Protein AF-A0A2P4Q8I5-F1 (afdb_monomer_lite)

Organism: Rhizophagus irregularis (strain DAOM 181602 / DAOM 197198 / MUCL 43194) (NCBI:txid747089)

Sequence (101 aa):
MITDFGLSVEATSLVSENIENIVYVEPRHLHDSSYKLDMRSDVYSLGVLLWELSSGRPPFLNYGQGEFSLTRTLIINGKREDPIESTPLEYQKLYQQCWHN

Structure (mmCIF, N/CA/C/O backbone):
data_AF-A0A2P4Q8I5-F1
#
_entry.id   AF-A0A2P4Q8I5-F1
#
loop_
_atom_site.group_PDB
_atom_site.id
_atom_site.type_symbol
_atom_site.label_atom_id
_atom_site.label_alt_id
_atom_site.label_comp_id
_atom_site.label_asym_id
_atom_site.label_entity_id
_atom_site.label_seq_id
_atom_site.pdbx_PDB_ins_code
_atom_site.Cartn_x
_atom_site.Cartn_y
_atom_site.Cartn_z
_atom_site.occupancy
_atom_site.B_iso_or_equiv
_atom_site.auth_seq_id
_atom_site.auth_comp_id
_atom_site.auth_asym_id
_atom_site.auth_atom_id
_atom_site.pdbx_PDB_model_num
ATOM 1 N N . MET A 1 1 ? -11.530 14.847 -4.326 1.00 55.31 1 MET A N 1
ATOM 2 C CA . MET A 1 1 ? -11.142 15.239 -5.697 1.00 55.31 1 MET A CA 1
ATOM 3 C C . MET A 1 1 ? -9.757 14.664 -5.910 1.00 55.31 1 MET A C 1
ATOM 5 O O . MET A 1 1 ? -8.916 14.924 -5.064 1.00 55.31 1 MET A O 1
ATOM 9 N N . ILE A 1 2 ? -9.548 13.819 -6.921 1.00 64.25 2 ILE A N 1
ATOM 10 C CA . ILE A 1 2 ? -8.193 13.381 -7.288 1.00 64.25 2 ILE A CA 1
ATOM 11 C C . ILE A 1 2 ? -7.559 14.572 -8.003 1.00 64.25 2 ILE A C 1
ATOM 13 O O . ILE A 1 2 ? -8.120 15.068 -8.980 1.00 64.25 2 ILE A O 1
ATOM 17 N N . THR A 1 3 ? -6.467 15.088 -7.458 1.00 66.62 3 THR A N 1
ATOM 18 C CA . THR A 1 3 ? -5.770 16.269 -7.969 1.00 66.62 3 THR A CA 1
ATOM 19 C C . THR A 1 3 ? -4.282 15.983 -7.970 1.00 66.62 3 THR A C 1
ATOM 21 O O . THR A 1 3 ? -3.826 15.289 -7.071 1.00 66.62 3 THR A O 1
ATOM 24 N N . ASP A 1 4 ? -3.563 16.574 -8.921 1.00 65.81 4 ASP A N 1
ATOM 25 C CA . ASP A 1 4 ? -2.130 16.382 -9.179 1.00 65.81 4 ASP A CA 1
ATOM 26 C C . ASP A 1 4 ? -1.777 15.163 -10.053 1.00 65.81 4 ASP A C 1
ATOM 28 O O . ASP A 1 4 ? -1.372 14.102 -9.591 1.00 65.81 4 ASP A O 1
ATOM 32 N N . PHE A 1 5 ? -1.912 15.353 -11.370 1.00 69.88 5 PHE A N 1
ATOM 33 C CA . PHE A 1 5 ? -1.335 14.474 -12.393 1.00 69.88 5 PHE A CA 1
ATOM 34 C C . PHE A 1 5 ? 0.060 14.961 -12.834 1.00 69.88 5 PHE A C 1
ATOM 36 O O . PHE A 1 5 ? 0.575 14.508 -13.850 1.00 69.88 5 PHE A O 1
ATOM 43 N N . GLY A 1 6 ? 0.700 15.893 -12.111 1.00 61.00 6 GLY A N 1
ATOM 44 C CA . GLY A 1 6 ? 2.029 16.408 -12.468 1.00 61.00 6 GLY A CA 1
ATOM 45 C C . GLY A 1 6 ? 3.121 15.332 -12.454 1.00 61.00 6 GLY A C 1
ATOM 46 O O . GLY A 1 6 ? 4.141 15.478 -13.124 1.00 61.00 6 GLY A O 1
ATOM 47 N N . LEU A 1 7 ? 2.867 14.229 -11.744 1.00 56.97 7 LEU A N 1
ATOM 48 C CA . LEU A 1 7 ? 3.710 13.034 -11.684 1.00 56.97 7 LEU A CA 1
ATOM 49 C C . LEU A 1 7 ? 3.205 11.887 -12.578 1.00 56.97 7 LEU A C 1
ATOM 51 O O . LEU A 1 7 ? 3.773 10.799 -12.525 1.00 56.97 7 LEU A O 1
ATOM 55 N N . SER A 1 8 ? 2.174 12.100 -13.414 1.00 59.97 8 SER A N 1
ATOM 56 C CA . SER A 1 8 ? 1.706 11.108 -14.397 1.00 59.97 8 SER A CA 1
ATOM 57 C C . SER A 1 8 ? 2.667 11.034 -15.590 1.00 59.97 8 SER A C 1
ATOM 59 O O . SER A 1 8 ? 2.348 11.394 -16.723 1.00 59.97 8 SER A O 1
ATOM 61 N N . VAL A 1 9 ? 3.893 10.623 -15.317 1.00 56.34 9 VAL A N 1
ATOM 62 C CA . VAL A 1 9 ? 4.887 10.249 -16.316 1.00 56.34 9 VAL A CA 1
ATOM 63 C C . VAL A 1 9 ? 4.921 8.722 -16.320 1.00 56.34 9 VAL A C 1
ATOM 65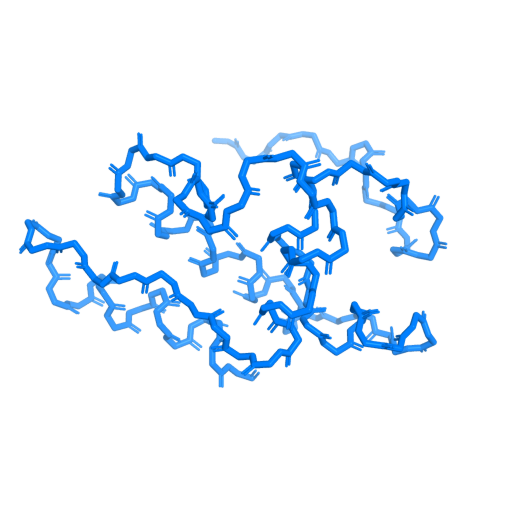 O O . VAL A 1 9 ? 4.654 8.107 -15.286 1.00 56.34 9 VAL A O 1
ATOM 68 N N . GLU A 1 10 ? 5.237 8.084 -17.453 1.00 54.53 10 GLU A N 1
ATOM 69 C CA . GLU A 1 10 ? 5.708 6.693 -17.399 1.00 54.53 10 GLU A CA 1
ATOM 70 C C . GLU A 1 10 ? 6.737 6.616 -16.262 1.00 54.53 10 GLU A C 1
ATOM 72 O O . GLU A 1 10 ? 7.682 7.403 -16.246 1.00 54.53 10 GLU A O 1
ATOM 77 N N . ALA A 1 11 ? 6.518 5.741 -15.275 1.00 49.69 11 ALA A N 1
ATOM 78 C CA . ALA A 1 11 ? 7.213 5.740 -13.979 1.00 49.69 11 ALA A CA 1
ATOM 79 C C . ALA A 1 11 ? 8.747 5.586 -14.034 1.00 49.69 11 ALA A C 1
ATOM 81 O O . ALA A 1 11 ? 9.427 5.545 -13.012 1.00 49.69 11 ALA A O 1
ATOM 82 N N . THR A 1 12 ? 9.301 5.538 -15.239 1.00 48.91 12 THR A N 1
ATOM 83 C CA . THR A 1 12 ? 10.703 5.367 -15.580 1.00 48.91 12 THR A CA 1
ATOM 84 C C . THR A 1 12 ? 11.603 6.529 -15.150 1.00 48.91 12 THR A C 1
ATOM 86 O O . THR A 1 12 ? 12.811 6.325 -15.081 1.00 48.91 12 THR A O 1
ATOM 89 N N . SER A 1 13 ? 11.078 7.722 -14.833 1.00 49.53 13 SER A N 1
ATOM 90 C CA . SER A 1 13 ? 11.915 8.908 -14.555 1.00 49.53 13 SER A CA 1
ATOM 91 C C . SER A 1 13 ? 11.891 9.448 -13.119 1.00 49.53 13 SER A C 1
ATOM 93 O O . SER A 1 13 ? 12.617 10.401 -12.836 1.00 49.53 13 SER A O 1
ATOM 95 N N . LEU A 1 14 ? 11.104 8.870 -12.200 1.00 50.50 14 LEU A N 1
ATOM 96 C CA . LEU A 1 14 ? 10.807 9.514 -10.906 1.00 50.50 14 LEU A CA 1
ATOM 97 C C . LEU A 1 14 ? 11.037 8.663 -9.653 1.00 50.50 14 LEU A C 1
ATOM 99 O O . LEU A 1 14 ? 10.686 9.111 -8.562 1.00 50.50 14 LEU A O 1
ATOM 103 N N . VAL A 1 15 ? 11.713 7.513 -9.743 1.00 54.91 15 VAL A N 1
ATOM 104 C CA . VAL A 1 15 ? 12.301 6.892 -8.540 1.00 54.91 15 VAL A CA 1
ATOM 105 C C . VAL A 1 15 ? 13.553 7.687 -8.140 1.00 54.91 15 VAL A C 1
ATOM 107 O O . VAL A 1 15 ? 14.671 7.182 -8.129 1.00 54.91 15 VAL A O 1
ATOM 110 N N . SER A 1 16 ? 13.375 8.980 -7.860 1.00 54.00 16 SER A N 1
ATOM 111 C CA . SER A 1 16 ? 14.272 9.687 -6.960 1.00 54.00 16 SER A CA 1
ATOM 112 C C . SER A 1 16 ? 14.196 8.978 -5.608 1.00 54.00 16 SER A C 1
ATOM 114 O O . SER A 1 16 ? 13.176 8.372 -5.273 1.00 54.00 16 SER A O 1
ATOM 116 N N . GLU A 1 17 ? 15.283 9.000 -4.845 1.00 60.19 17 GLU A N 1
ATOM 117 C CA . GLU A 1 17 ? 15.410 8.338 -3.542 1.00 60.19 17 GLU A CA 1
ATOM 118 C C . GLU A 1 17 ? 14.525 8.997 -2.457 1.00 60.19 17 GLU A C 1
ATOM 120 O O . GLU A 1 17 ? 14.979 9.293 -1.357 1.00 60.19 17 GLU A O 1
ATOM 125 N N . ASN A 1 18 ? 13.253 9.278 -2.754 1.00 66.56 18 ASN A N 1
ATOM 126 C CA . ASN A 1 18 ? 12.286 9.784 -1.800 1.00 66.56 18 ASN A CA 1
ATOM 127 C C . ASN A 1 18 ? 11.485 8.619 -1.207 1.00 66.56 18 ASN A C 1
ATOM 129 O O . ASN A 1 18 ? 10.663 7.986 -1.875 1.00 66.56 18 ASN A O 1
ATOM 133 N N . ILE A 1 19 ? 11.727 8.361 0.077 1.00 62.66 19 ILE A N 1
ATOM 134 C CA . ILE A 1 19 ? 11.054 7.326 0.871 1.00 62.66 19 ILE A CA 1
ATOM 135 C C . ILE A 1 19 ? 9.535 7.527 0.877 1.00 62.66 19 ILE A C 1
ATOM 137 O O . ILE A 1 19 ? 8.791 6.548 0.868 1.00 62.66 19 ILE A O 1
ATOM 141 N N . GLU A 1 20 ? 9.078 8.780 0.829 1.00 69.00 20 GLU A N 1
ATOM 142 C CA . GLU A 1 20 ? 7.653 9.125 0.819 1.00 69.00 20 GLU A CA 1
ATOM 143 C C . GLU A 1 20 ? 6.927 8.542 -0.400 1.00 69.00 20 GLU A C 1
ATOM 145 O O . GLU A 1 20 ? 5.746 8.222 -0.318 1.00 69.00 20 GLU A O 1
ATOM 150 N N . ASN A 1 21 ? 7.643 8.323 -1.508 1.00 77.50 21 ASN A N 1
ATOM 151 C CA . ASN A 1 21 ? 7.054 7.821 -2.743 1.00 77.50 21 ASN A CA 1
ATOM 152 C C . ASN A 1 21 ? 7.168 6.298 -2.875 1.00 77.50 21 ASN A C 1
ATOM 154 O O . ASN A 1 21 ? 6.254 5.672 -3.408 1.00 77.50 21 ASN A O 1
ATOM 158 N N . ILE A 1 22 ? 8.242 5.667 -2.376 1.00 87.19 22 ILE A N 1
ATOM 159 C CA . ILE A 1 22 ? 8.475 4.229 -2.627 1.00 87.19 22 ILE A CA 1
ATOM 160 C C . ILE A 1 22 ? 7.442 3.316 -1.977 1.00 87.19 22 ILE A C 1
ATOM 162 O O . ILE A 1 22 ? 7.200 2.229 -2.492 1.00 87.19 22 ILE A O 1
ATOM 166 N N . VAL A 1 23 ? 6.825 3.739 -0.870 1.00 91.00 23 VAL A N 1
ATOM 167 C CA . VAL A 1 23 ? 5.819 2.925 -0.170 1.00 91.00 23 VAL A CA 1
ATOM 168 C C . VAL A 1 23 ? 4.580 2.684 -1.035 1.00 91.00 23 VAL A C 1
ATOM 170 O O . VAL A 1 23 ? 3.927 1.654 -0.884 1.00 91.00 23 VAL A O 1
ATOM 173 N N . TYR A 1 24 ? 4.317 3.575 -1.995 1.00 92.12 24 TYR A N 1
ATOM 174 C CA . TYR A 1 24 ? 3.223 3.473 -2.959 1.00 92.12 24 TYR A CA 1
ATOM 175 C C . TYR A 1 24 ? 3.616 2.760 -4.259 1.00 92.12 24 TYR A C 1
ATOM 177 O O . TYR A 1 24 ? 2.733 2.422 -5.042 1.00 92.12 24 TYR A O 1
ATOM 185 N N . VAL A 1 25 ? 4.904 2.511 -4.511 1.00 90.88 25 VAL A N 1
ATOM 186 C CA . VAL A 1 25 ? 5.377 1.885 -5.758 1.00 90.88 25 VAL A CA 1
ATOM 187 C C . VAL A 1 25 ? 5.218 0.366 -5.697 1.00 90.88 25 VAL A C 1
ATOM 189 O O . VAL A 1 25 ? 5.554 -0.266 -4.694 1.00 90.88 25 VAL A O 1
ATOM 192 N N . GLU A 1 26 ? 4.747 -0.235 -6.796 1.00 91.56 26 GLU A N 1
ATOM 193 C CA . GLU A 1 26 ? 4.588 -1.688 -6.900 1.00 91.56 26 GLU A CA 1
ATOM 194 C C . GLU A 1 26 ? 5.914 -2.428 -6.598 1.00 91.56 26 GLU A C 1
ATOM 196 O O . GLU A 1 26 ? 6.947 -2.118 -7.205 1.00 91.56 26 GLU A O 1
ATOM 201 N N . PRO A 1 27 ? 5.908 -3.467 -5.735 1.00 93.31 27 PRO A N 1
ATOM 202 C CA . PRO A 1 27 ? 7.120 -4.176 -5.320 1.00 93.31 27 PRO A CA 1
ATOM 203 C C . PRO A 1 27 ? 7.931 -4.771 -6.474 1.00 93.31 27 PRO A C 1
ATOM 205 O O . PRO A 1 27 ? 9.152 -4.866 -6.379 1.00 93.31 27 PRO A O 1
ATOM 208 N N . ARG A 1 28 ? 7.277 -5.168 -7.574 1.00 92.88 28 ARG A N 1
ATOM 209 C CA . ARG A 1 28 ? 7.950 -5.727 -8.758 1.00 92.88 28 ARG A CA 1
ATOM 210 C C . ARG A 1 28 ? 8.783 -4.686 -9.488 1.00 92.88 28 ARG A C 1
ATOM 212 O O . ARG A 1 28 ? 9.909 -4.987 -9.863 1.00 92.88 28 ARG A O 1
ATOM 219 N N . HIS A 1 29 ? 8.264 -3.469 -9.611 1.00 90.75 29 HIS A N 1
ATOM 220 C CA . HIS A 1 29 ? 9.008 -2.346 -10.169 1.00 90.75 29 HIS A CA 1
ATOM 221 C C . HIS A 1 29 ? 10.117 -1.873 -9.231 1.00 90.75 29 HIS A C 1
ATOM 223 O O . HIS A 1 29 ? 11.212 -1.532 -9.673 1.00 90.75 29 HIS A O 1
ATOM 229 N N . LEU A 1 30 ? 9.872 -1.922 -7.915 1.00 89.75 30 LEU A N 1
ATOM 230 C CA . LEU A 1 30 ? 10.935 -1.707 -6.939 1.00 89.75 30 LEU A CA 1
ATOM 231 C C . LEU A 1 30 ? 12.021 -2.774 -7.046 1.00 89.75 30 LEU A C 1
ATOM 233 O O . LEU A 1 30 ? 13.174 -2.437 -6.852 1.00 89.75 30 LEU A O 1
ATOM 237 N N . HIS A 1 31 ? 11.707 -4.035 -7.336 1.00 91.06 31 HIS A N 1
ATOM 238 C CA . HIS A 1 31 ? 12.718 -5.078 -7.518 1.00 91.06 31 HIS A CA 1
ATOM 239 C C . HIS A 1 31 ? 13.480 -4.920 -8.843 1.00 91.06 31 HIS A C 1
ATOM 241 O O . HIS A 1 31 ? 14.708 -4.996 -8.860 1.00 91.06 31 HIS A O 1
ATOM 247 N N . ASP A 1 32 ? 12.756 -4.673 -9.932 1.00 89.69 32 ASP A N 1
ATOM 248 C CA . ASP A 1 32 ? 13.268 -4.553 -11.292 1.00 89.69 32 ASP A CA 1
ATOM 249 C C . ASP A 1 32 ? 12.655 -3.320 -11.969 1.00 89.69 32 ASP A C 1
ATOM 251 O O . ASP A 1 32 ? 11.485 -3.320 -12.346 1.00 89.69 32 ASP A O 1
ATOM 255 N N . SER A 1 33 ? 13.459 -2.274 -12.167 1.00 85.81 33 SER A N 1
ATOM 256 C CA . SER A 1 33 ? 13.006 -1.026 -12.791 1.00 85.81 33 SER A CA 1
ATOM 257 C C . SER A 1 33 ? 12.615 -1.180 -14.265 1.00 85.81 33 SER A C 1
ATOM 259 O O . SER A 1 33 ? 11.991 -0.280 -14.828 1.00 85.81 33 SER A O 1
ATOM 261 N N . SER A 1 34 ? 12.952 -2.308 -14.903 1.00 87.12 34 SER A N 1
ATOM 262 C CA . SER A 1 34 ? 12.493 -2.637 -16.256 1.00 87.12 34 SER A CA 1
ATOM 263 C C . SER A 1 34 ? 11.068 -3.203 -16.285 1.00 87.12 34 SER A C 1
ATOM 265 O O . SER A 1 34 ? 10.444 -3.238 -17.352 1.00 87.12 34 SER A O 1
ATOM 267 N N . TYR A 1 35 ? 10.524 -3.604 -15.128 1.00 88.56 35 TYR A N 1
ATOM 268 C CA . TYR A 1 35 ? 9.132 -4.018 -15.002 1.00 88.56 35 TYR A CA 1
ATOM 269 C C . TYR A 1 35 ? 8.213 -2.845 -15.347 1.00 88.56 35 TYR A C 1
ATOM 271 O O . TYR A 1 35 ? 8.288 -1.771 -14.746 1.00 88.56 35 TYR A O 1
ATOM 279 N N . LYS A 1 36 ? 7.329 -3.052 -16.322 1.00 88.19 36 LYS A N 1
ATOM 280 C CA . LYS A 1 36 ? 6.380 -2.027 -16.755 1.00 88.19 36 LYS A CA 1
ATOM 281 C C . LYS A 1 36 ? 5.237 -1.924 -15.757 1.00 88.19 36 LYS A C 1
ATOM 283 O O . LYS A 1 36 ? 4.584 -2.928 -15.488 1.00 88.19 36 LYS A O 1
ATOM 288 N N . LEU A 1 37 ? 4.984 -0.712 -15.272 1.00 88.50 37 L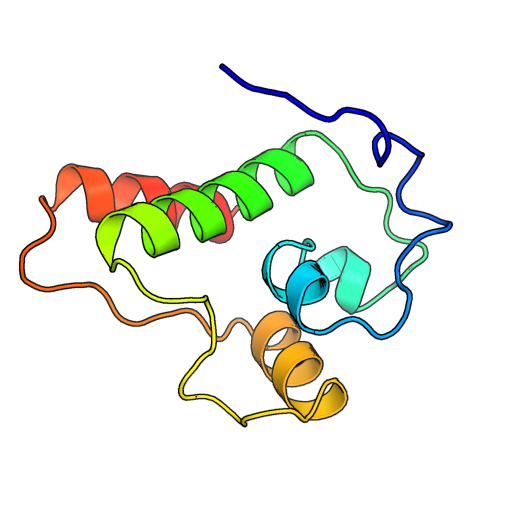EU A N 1
ATOM 289 C CA . LEU A 1 37 ? 3.783 -0.438 -14.495 1.00 88.50 37 LEU A CA 1
ATOM 290 C C . LEU A 1 37 ? 2.543 -0.515 -15.385 1.00 88.50 37 LEU A C 1
ATOM 292 O O . LEU A 1 37 ? 2.569 -0.116 -16.553 1.00 88.50 37 LEU A O 1
ATOM 296 N N . ASP A 1 38 ? 1.464 -1.019 -14.810 1.00 89.94 38 ASP A N 1
ATOM 297 C CA . ASP A 1 38 ? 0.152 -1.096 -15.430 1.00 89.94 38 ASP A CA 1
ATOM 298 C C . ASP A 1 38 ? -0.941 -0.756 -14.402 1.00 89.94 38 ASP A C 1
ATOM 300 O O . ASP A 1 38 ? -0.671 -0.304 -13.291 1.00 89.94 38 ASP A O 1
ATOM 304 N N . MET A 1 39 ? -2.205 -0.986 -14.757 1.00 92.38 39 MET A N 1
ATOM 305 C CA . MET A 1 39 ? -3.339 -0.719 -13.866 1.00 92.38 39 MET A CA 1
ATOM 306 C C . MET A 1 39 ? -3.247 -1.464 -12.517 1.00 92.38 39 MET A C 1
ATOM 308 O O . MET A 1 39 ? -3.832 -1.025 -11.529 1.00 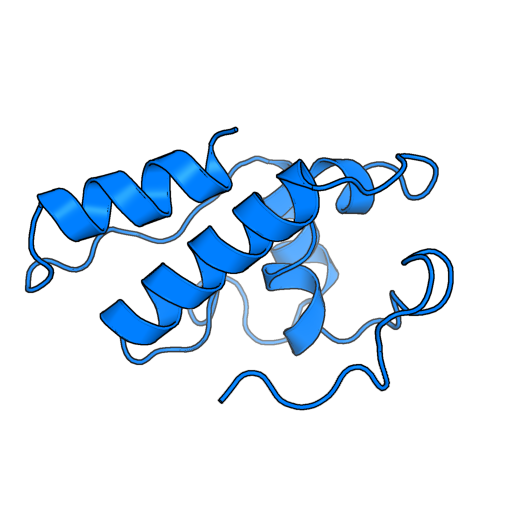92.38 39 MET A O 1
ATOM 312 N N . ARG A 1 40 ? -2.541 -2.598 -12.439 1.00 93.25 40 ARG A N 1
ATOM 313 C CA . ARG A 1 40 ? -2.358 -3.343 -11.183 1.00 93.25 40 ARG A CA 1
ATOM 314 C C . ARG A 1 40 ? -1.412 -2.608 -10.245 1.00 93.25 40 ARG A C 1
ATOM 316 O O . ARG A 1 40 ? -1.622 -2.659 -9.035 1.00 93.25 40 ARG A O 1
ATOM 323 N N . SER A 1 41 ? -0.439 -1.887 -10.794 1.00 92.31 41 SER A N 1
ATOM 324 C CA . SER A 1 41 ? 0.430 -0.990 -10.035 1.00 92.31 41 SER A CA 1
ATOM 325 C C . SER A 1 41 ? -0.387 0.096 -9.337 1.00 92.31 41 SER A C 1
ATOM 327 O O . SER A 1 41 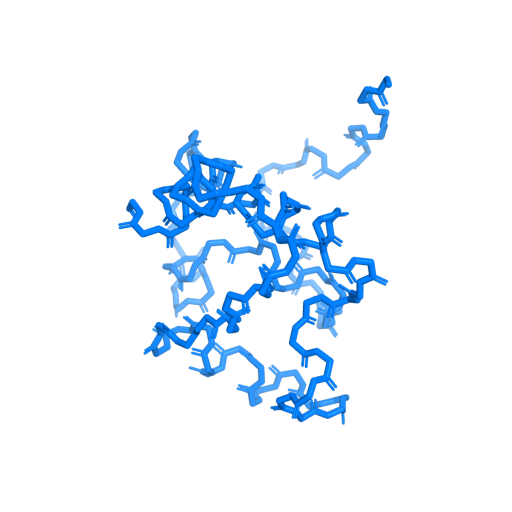? -0.217 0.313 -8.140 1.00 92.31 41 SER A O 1
ATOM 329 N N . ASP A 1 42 ? -1.352 0.695 -10.041 1.00 92.75 42 ASP A N 1
ATOM 330 C CA . ASP A 1 42 ? -2.254 1.698 -9.459 1.00 92.75 42 ASP A CA 1
ATOM 331 C C . ASP A 1 42 ? -3.149 1.095 -8.364 1.00 92.75 42 ASP A C 1
ATOM 333 O O . ASP A 1 42 ? -3.395 1.718 -7.329 1.00 92.75 42 ASP A O 1
ATOM 337 N N . VAL A 1 43 ? -3.624 -0.144 -8.559 1.00 96.06 43 VAL A N 1
ATOM 338 C CA . VAL A 1 43 ? -4.403 -0.877 -7.546 1.00 96.06 43 VAL A CA 1
ATOM 339 C C . VAL A 1 43 ? -3.558 -1.159 -6.302 1.00 96.06 43 VAL A C 1
ATOM 341 O O . VAL A 1 43 ? -4.065 -1.015 -5.189 1.00 96.06 43 VAL A O 1
ATOM 344 N N . TYR A 1 44 ? -2.275 -1.493 -6.459 1.00 95.69 44 TYR A N 1
ATOM 345 C CA . TYR A 1 44 ? -1.350 -1.626 -5.334 1.00 95.69 44 TYR A CA 1
ATOM 346 C C . TYR A 1 44 ? -1.234 -0.308 -4.556 1.00 95.69 44 TYR A C 1
ATOM 348 O O . TYR A 1 44 ? -1.457 -0.298 -3.341 1.00 95.69 44 TYR A O 1
ATOM 356 N N . SER A 1 45 ? -0.955 0.806 -5.247 1.00 94.75 45 SER A N 1
ATOM 357 C CA . SER A 1 45 ? -0.837 2.132 -4.625 1.00 94.75 45 SER A CA 1
ATOM 358 C C . SER A 1 45 ? -2.123 2.529 -3.897 1.00 94.75 45 SER A C 1
ATOM 360 O O . SER A 1 45 ? -2.072 3.051 -2.783 1.00 94.75 45 SER A O 1
ATOM 362 N N . LEU A 1 46 ? -3.286 2.214 -4.481 1.00 95.62 46 LEU A N 1
ATOM 363 C CA . LEU A 1 46 ? -4.587 2.423 -3.851 1.00 95.62 46 LEU A CA 1
ATOM 364 C C . LEU A 1 46 ? -4.731 1.616 -2.555 1.00 95.62 46 LEU A C 1
ATOM 366 O O . LEU A 1 46 ? -5.251 2.141 -1.578 1.00 95.62 46 LEU A O 1
ATOM 370 N N . GLY A 1 47 ? -4.255 0.370 -2.509 1.00 96.69 47 GLY A N 1
ATOM 371 C CA . GLY A 1 47 ? -4.254 -0.427 -1.279 1.00 96.69 47 GLY A CA 1
ATOM 372 C C . GLY A 1 47 ? -3.476 0.251 -0.153 1.00 96.69 47 GLY A C 1
ATOM 373 O O . GLY A 1 47 ? -3.976 0.373 0.964 1.00 96.69 47 GLY A O 1
ATOM 374 N N . VAL A 1 48 ? -2.277 0.753 -0.462 1.00 95.69 48 VAL A N 1
ATOM 375 C CA . VAL A 1 48 ? -1.427 1.464 0.506 1.00 95.69 48 VAL A CA 1
ATOM 376 C C . VAL A 1 48 ? -2.123 2.730 1.012 1.00 95.69 48 VAL A C 1
ATOM 378 O O . VAL A 1 48 ? -2.208 2.942 2.221 1.00 95.69 48 VAL A O 1
ATOM 381 N N . LEU A 1 49 ? -2.712 3.512 0.102 1.00 95.75 49 LEU A N 1
ATOM 382 C CA . LEU A 1 49 ? -3.479 4.714 0.435 1.00 95.75 49 LEU A CA 1
ATOM 383 C C . LEU A 1 49 ? -4.705 4.410 1.311 1.00 95.75 49 LEU A C 1
ATOM 385 O O . LEU A 1 49 ? -4.978 5.123 2.273 1.00 95.75 49 LEU A O 1
ATOM 389 N N . LEU A 1 50 ? -5.460 3.351 1.005 1.00 96.75 50 LEU A N 1
ATOM 390 C CA . LEU A 1 50 ? -6.626 2.960 1.803 1.00 96.75 50 LEU A CA 1
ATOM 391 C C . LEU A 1 50 ? -6.219 2.587 3.235 1.00 96.75 50 LEU A C 1
ATOM 393 O O . LEU A 1 50 ? -6.912 2.952 4.185 1.00 96.75 50 LEU A O 1
ATOM 397 N N . TRP A 1 51 ? -5.086 1.906 3.417 1.00 96.56 51 TRP A N 1
ATOM 398 C CA . TRP A 1 51 ? -4.571 1.649 4.760 1.00 96.56 51 TRP A CA 1
ATOM 399 C C . TRP A 1 51 ? -4.142 2.931 5.475 1.00 96.56 51 TRP A C 1
ATOM 401 O O . TRP A 1 51 ? -4.483 3.089 6.644 1.00 96.56 51 TRP A O 1
ATOM 411 N N . GLU A 1 52 ? -3.461 3.858 4.798 1.00 95.62 52 GLU A N 1
ATOM 412 C CA . GLU A 1 52 ? -3.069 5.150 5.383 1.00 95.62 52 GLU A CA 1
ATOM 413 C C . GLU A 1 52 ? -4.296 5.942 5.855 1.00 95.62 52 GLU A C 1
ATOM 415 O O . GLU A 1 52 ? -4.338 6.411 6.993 1.00 95.62 52 GLU A O 1
ATOM 420 N N . LEU A 1 53 ? -5.340 6.024 5.025 1.00 95.69 53 LEU A N 1
ATOM 421 C CA . LEU A 1 53 ? -6.607 6.668 5.386 1.00 95.69 53 LEU A CA 1
ATOM 422 C C . LEU A 1 53 ? -7.268 5.996 6.590 1.00 95.69 53 LEU A C 1
ATOM 424 O O . LEU A 1 53 ? -7.848 6.662 7.447 1.00 95.69 53 LEU A O 1
ATOM 428 N N . SER A 1 54 ? -7.183 4.671 6.653 1.00 96.00 54 SER A N 1
ATOM 429 C CA . SER A 1 54 ? -7.735 3.893 7.749 1.00 96.00 54 SER A CA 1
ATOM 430 C C . SER A 1 54 ? -6.945 4.035 9.050 1.00 96.00 54 SER A C 1
ATOM 432 O O . SER A 1 54 ? -7.543 3.940 10.121 1.00 96.00 54 SER A O 1
ATOM 434 N N . SER A 1 55 ? -5.621 4.157 8.981 1.00 94.62 55 SER A N 1
ATOM 435 C CA . SER A 1 55 ? -4.738 4.195 10.148 1.00 94.62 55 SER A CA 1
ATOM 436 C C . SER A 1 55 ? -4.513 5.619 10.658 1.00 94.62 55 SER A C 1
ATOM 438 O O . SER A 1 55 ? -4.209 5.807 11.839 1.00 94.62 55 SER A O 1
ATOM 440 N N . GLY A 1 56 ? -4.656 6.614 9.776 1.00 93.69 56 GLY A N 1
ATOM 441 C CA . GLY A 1 56 ? -4.269 8.001 10.014 1.00 93.69 56 GLY A CA 1
ATOM 442 C C . GLY A 1 56 ? -2.757 8.179 10.176 1.00 93.69 56 GLY A C 1
ATOM 443 O O . GLY A 1 56 ? -2.329 9.127 10.836 1.00 93.69 56 GLY A O 1
ATOM 444 N N . ARG A 1 57 ? -1.946 7.244 9.663 1.00 91.62 57 ARG A N 1
ATOM 445 C CA . ARG A 1 57 ? -0.487 7.203 9.846 1.00 91.62 57 ARG A CA 1
ATOM 446 C C . ARG A 1 57 ? 0.221 6.970 8.511 1.00 91.62 57 ARG A C 1
ATOM 448 O O . ARG A 1 57 ? -0.255 6.136 7.744 1.00 91.62 57 ARG A O 1
ATOM 455 N N . PRO A 1 58 ? 1.393 7.595 8.288 1.00 90.81 58 PRO A N 1
ATOM 456 C CA . PRO A 1 58 ? 2.221 7.295 7.127 1.00 90.81 58 PRO A CA 1
ATOM 457 C C . PRO A 1 58 ? 2.555 5.795 7.029 1.00 90.81 58 PRO A C 1
ATOM 459 O O . PRO A 1 58 ? 2.880 5.182 8.058 1.00 90.81 58 PRO A O 1
ATOM 462 N N . PRO A 1 59 ? 2.520 5.196 5.826 1.00 90.50 59 PRO A N 1
ATOM 463 C CA . PRO A 1 59 ? 2.975 3.827 5.617 1.00 90.50 59 PRO A CA 1
ATOM 464 C C . PRO A 1 59 ? 4.439 3.643 6.025 1.00 90.50 59 PRO A C 1
ATOM 466 O O . PRO A 1 59 ? 5.284 4.513 5.832 1.00 90.50 59 PRO A O 1
ATOM 469 N N . PHE A 1 60 ? 4.741 2.479 6.580 1.00 88.31 60 PHE A N 1
ATOM 470 C CA . PHE A 1 60 ? 6.050 2.018 7.033 1.00 88.31 60 PHE A CA 1
ATOM 471 C C . PHE A 1 60 ? 6.713 2.869 8.127 1.00 88.31 60 PHE A C 1
ATOM 473 O O . PHE A 1 60 ? 7.902 2.698 8.401 1.00 88.31 60 PHE A O 1
ATOM 480 N N . LEU A 1 61 ? 5.947 3.706 8.841 1.00 83.50 61 LEU A N 1
ATOM 481 C CA . LEU A 1 61 ? 6.454 4.597 9.899 1.00 83.50 61 LEU A CA 1
ATOM 482 C C . LEU A 1 61 ? 7.304 3.879 10.969 1.00 83.50 61 LEU A C 1
ATOM 484 O O . LEU A 1 61 ? 8.240 4.464 11.521 1.00 83.50 61 LEU A O 1
ATOM 488 N N . ASN A 1 62 ? 6.981 2.616 11.263 1.00 77.62 62 ASN A N 1
ATOM 489 C CA . ASN A 1 62 ? 7.613 1.823 12.321 1.00 77.62 62 ASN A CA 1
ATOM 490 C C . ASN A 1 62 ? 8.787 0.949 11.840 1.00 77.62 62 ASN A C 1
ATOM 492 O O . ASN A 1 62 ? 9.448 0.323 12.665 1.00 77.62 62 ASN A O 1
ATOM 496 N N . TYR A 1 63 ? 9.044 0.870 10.531 1.00 71.62 63 TYR A N 1
ATOM 497 C CA . TYR A 1 63 ? 9.884 -0.178 9.933 1.00 71.62 63 TYR A CA 1
ATOM 498 C C . TYR A 1 63 ? 11.299 0.273 9.527 1.00 71.62 63 TYR A C 1
ATOM 500 O O . TYR A 1 63 ? 11.982 -0.423 8.779 1.00 71.62 63 TYR A O 1
ATOM 508 N N . GLY A 1 64 ? 11.768 1.395 10.075 1.00 59.97 64 GLY A N 1
ATOM 509 C CA . GLY A 1 64 ? 13.096 1.948 9.796 1.00 59.97 64 GLY A CA 1
ATOM 510 C C . GLY A 1 64 ? 12.977 3.390 9.335 1.00 59.97 64 GLY A C 1
ATOM 511 O O . GLY A 1 64 ? 12.874 3.676 8.146 1.00 59.97 64 GLY A O 1
ATOM 512 N N . GLN A 1 65 ? 12.950 4.307 10.298 1.00 57.47 65 GLN A N 1
ATOM 513 C CA . GLN A 1 65 ? 12.866 5.741 10.035 1.00 57.47 65 GLN A CA 1
ATOM 514 C C . GLN A 1 65 ? 14.055 6.182 9.167 1.00 57.47 65 GLN A C 1
ATOM 516 O O . GLN A 1 65 ? 15.197 6.126 9.610 1.00 57.47 65 GLN A O 1
ATOM 521 N N . GLY A 1 66 ? 13.784 6.624 7.937 1.00 61.75 66 GLY A N 1
ATOM 522 C CA . GLY A 1 66 ? 14.767 7.304 7.087 1.00 61.75 66 GLY A CA 1
ATOM 523 C C . GLY A 1 66 ? 15.708 6.415 6.265 1.00 61.75 66 GLY A C 1
ATOM 524 O O . GLY A 1 66 ? 16.505 6.956 5.503 1.00 61.75 66 GLY A O 1
ATOM 525 N N . GLU A 1 67 ? 15.615 5.084 6.344 1.00 77.88 67 GLU A N 1
ATOM 526 C CA . GLU A 1 67 ? 16.472 4.192 5.549 1.00 77.88 67 GLU A CA 1
ATOM 527 C C . GLU A 1 67 ? 15.751 3.646 4.313 1.00 77.88 67 GLU A C 1
ATOM 529 O O . GLU A 1 67 ? 15.119 2.589 4.333 1.00 77.88 67 GLU A O 1
ATOM 534 N N . PHE A 1 68 ? 15.911 4.357 3.194 1.00 80.25 68 PHE A N 1
ATOM 535 C CA . PHE A 1 68 ? 15.358 3.994 1.884 1.00 80.25 68 PHE A CA 1
ATOM 536 C C . PHE A 1 68 ? 15.613 2.527 1.505 1.00 80.25 68 PHE A C 1
ATOM 538 O O . PHE A 1 68 ? 14.699 1.820 1.080 1.00 80.25 68 PHE A O 1
ATOM 545 N N . SER A 1 69 ? 16.847 2.049 1.696 1.00 84.31 69 SER A N 1
ATOM 546 C CA . SER A 1 69 ? 17.254 0.683 1.341 1.00 84.31 69 SER A CA 1
ATOM 547 C C . SER A 1 69 ? 16.514 -0.386 2.157 1.00 84.31 69 SER A C 1
ATOM 549 O O . SER A 1 69 ? 16.084 -1.406 1.605 1.00 84.31 69 SER A O 1
ATOM 551 N N . LEU A 1 70 ? 16.304 -0.142 3.457 1.00 88.00 70 LEU A N 1
ATOM 552 C CA . LEU A 1 70 ? 15.580 -1.064 4.333 1.00 88.00 70 LEU A CA 1
ATOM 553 C C . LEU A 1 70 ? 14.102 -1.123 3.956 1.00 88.00 70 LEU A C 1
ATOM 555 O O . LEU A 1 70 ? 13.585 -2.213 3.707 1.00 88.00 70 LEU A O 1
ATOM 559 N N . THR A 1 71 ? 13.447 0.033 3.826 1.00 88.12 71 THR A N 1
ATOM 560 C CA . THR A 1 71 ? 12.033 0.115 3.432 1.00 88.12 71 THR A CA 1
ATOM 561 C C . THR A 1 71 ? 11.797 -0.550 2.077 1.00 88.12 71 THR A C 1
ATOM 563 O O . THR A 1 71 ? 10.906 -1.390 1.948 1.00 88.12 71 THR A O 1
ATOM 566 N N . ARG A 1 72 ? 12.656 -0.279 1.083 1.00 89.00 72 ARG A N 1
ATOM 567 C CA . ARG A 1 72 ? 12.610 -0.939 -0.231 1.00 89.00 72 ARG A CA 1
ATOM 568 C C . ARG A 1 72 ? 12.713 -2.460 -0.106 1.00 89.00 72 ARG A C 1
ATOM 570 O O . ARG A 1 72 ? 11.918 -3.180 -0.705 1.00 89.00 72 ARG A O 1
ATOM 577 N N . THR A 1 73 ? 13.664 -2.954 0.686 1.00 91.38 73 THR A N 1
ATOM 578 C CA . THR A 1 73 ? 13.874 -4.397 0.891 1.00 91.38 73 THR 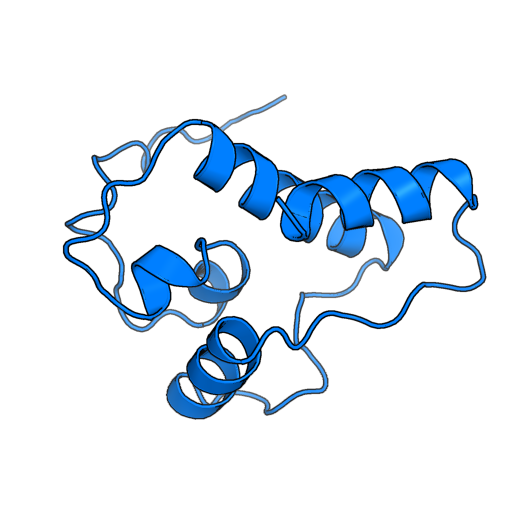A CA 1
ATOM 579 C C . THR A 1 73 ? 12.668 -5.057 1.562 1.00 91.38 73 THR A C 1
ATOM 581 O O . THR A 1 73 ? 12.240 -6.131 1.142 1.00 91.38 73 THR A O 1
ATOM 584 N N . LEU A 1 74 ? 12.074 -4.412 2.568 1.00 92.44 74 LEU A N 1
ATOM 585 C CA . LEU A 1 74 ? 10.877 -4.910 3.247 1.00 92.44 74 LEU A CA 1
ATOM 586 C C . LEU A 1 74 ? 9.679 -5.016 2.296 1.00 92.44 74 LEU A C 1
ATOM 588 O O . LEU A 1 74 ? 9.008 -6.049 2.282 1.00 92.44 74 LEU A O 1
ATOM 592 N N . ILE A 1 75 ? 9.440 -3.989 1.474 1.00 92.38 75 ILE A N 1
ATOM 593 C CA . ILE A 1 75 ? 8.340 -3.975 0.499 1.00 92.38 75 ILE A CA 1
ATOM 594 C C . ILE A 1 75 ? 8.507 -5.097 -0.533 1.00 92.38 75 ILE A C 1
ATOM 596 O O . ILE A 1 75 ? 7.550 -5.840 -0.779 1.00 92.38 75 ILE A O 1
ATOM 600 N N . ILE A 1 76 ? 9.719 -5.248 -1.090 1.00 93.25 76 ILE A N 1
ATOM 601 C CA . ILE A 1 76 ? 10.073 -6.306 -2.055 1.00 93.25 76 ILE A CA 1
ATOM 602 C C . ILE A 1 76 ? 9.859 -7.697 -1.449 1.00 93.25 76 ILE A C 1
ATOM 604 O O . ILE A 1 76 ? 9.314 -8.579 -2.108 1.00 93.25 76 ILE A O 1
ATOM 608 N N . ASN A 1 77 ? 10.208 -7.877 -0.174 1.00 93.88 77 ASN A N 1
ATOM 609 C CA . ASN A 1 77 ? 10.025 -9.137 0.548 1.00 93.88 77 ASN A CA 1
ATOM 610 C C . ASN A 1 77 ? 8.575 -9.387 1.004 1.00 93.88 77 ASN A C 1
ATOM 612 O O . ASN A 1 77 ? 8.312 -10.348 1.725 1.00 93.88 77 ASN A O 1
ATOM 616 N N . GLY A 1 78 ? 7.625 -8.536 0.607 1.00 92.75 78 GLY A N 1
ATOM 617 C CA . GLY A 1 78 ? 6.206 -8.726 0.893 1.00 92.75 78 GLY A CA 1
ATOM 618 C C . GLY A 1 78 ? 5.775 -8.285 2.289 1.00 92.75 78 GLY A C 1
ATOM 619 O O . GLY A 1 78 ? 4.650 -8.580 2.691 1.00 92.75 78 GLY A O 1
ATOM 620 N N . LYS A 1 79 ? 6.615 -7.555 3.038 1.00 93.44 79 LYS A N 1
ATOM 621 C CA . LYS A 1 79 ? 6.173 -6.959 4.302 1.00 93.44 79 LYS A CA 1
ATOM 622 C C . LYS A 1 79 ? 5.047 -5.965 4.015 1.00 93.44 79 LYS 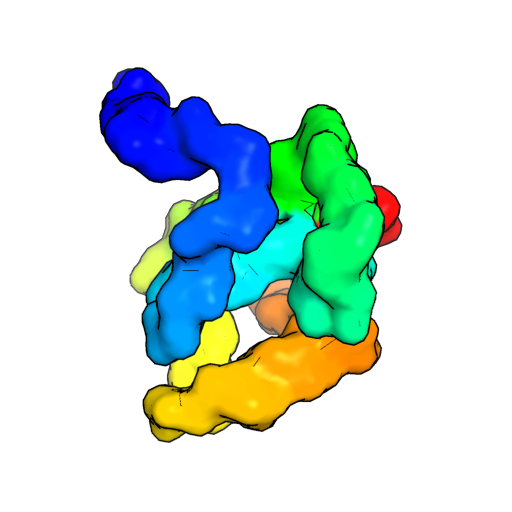A C 1
ATOM 624 O O . LYS A 1 79 ? 5.127 -5.167 3.080 1.00 93.44 79 LYS A O 1
ATOM 629 N N . ARG A 1 80 ? 3.985 -6.043 4.811 1.00 93.81 80 ARG A N 1
ATOM 630 C CA . ARG A 1 80 ? 2.839 -5.134 4.799 1.00 93.81 80 ARG A CA 1
ATOM 631 C C . ARG A 1 80 ? 2.540 -4.675 6.214 1.00 93.81 80 ARG A C 1
ATOM 633 O O . ARG A 1 80 ? 3.047 -5.249 7.185 1.00 93.81 80 ARG A O 1
ATOM 640 N N . GLU A 1 81 ? 1.730 -3.634 6.278 1.00 93.31 81 GLU A N 1
ATOM 641 C CA . GLU A 1 81 ? 1.245 -3.068 7.519 1.00 93.31 81 GLU A CA 1
ATOM 642 C C . GLU A 1 81 ? 0.313 -4.008 8.269 1.00 93.31 81 GLU A C 1
ATOM 644 O O . GLU A 1 81 ? -0.393 -4.834 7.680 1.00 93.31 81 GLU A O 1
ATOM 649 N N . ASP A 1 82 ? 0.299 -3.840 9.586 1.00 92.88 82 ASP A N 1
ATOM 650 C CA . ASP A 1 82 ? -0.598 -4.586 10.449 1.00 92.88 82 ASP A CA 1
ATOM 651 C C . ASP A 1 82 ? -2.031 -4.023 10.337 1.00 92.88 82 ASP A C 1
ATOM 653 O O . ASP A 1 82 ? -2.222 -2.808 10.169 1.00 92.88 82 ASP A O 1
ATOM 657 N N . PRO A 1 83 ? -3.067 -4.880 10.411 1.00 92.44 83 PRO A N 1
ATOM 658 C CA . PRO A 1 83 ? -4.447 -4.416 10.397 1.00 92.44 83 PRO A CA 1
ATOM 659 C C . PRO A 1 83 ? -4.767 -3.529 11.604 1.00 92.44 83 PRO A C 1
ATOM 661 O O . PRO A 1 83 ? -4.315 -3.775 12.722 1.00 92.44 83 PRO A O 1
ATOM 664 N N . ILE A 1 84 ? -5.601 -2.516 11.382 1.00 93.44 84 ILE A N 1
ATOM 665 C CA . ILE A 1 84 ? -6.059 -1.603 12.431 1.00 93.44 84 ILE A CA 1
ATOM 666 C C . ILE A 1 84 ? -7.345 -2.157 13.054 1.00 93.44 84 ILE A C 1
ATOM 668 O O . ILE A 1 84 ? -8.342 -2.348 12.360 1.00 93.44 84 ILE A O 1
ATOM 672 N N . GLU A 1 85 ? -7.331 -2.399 14.366 1.00 91.06 85 GLU A N 1
ATOM 673 C CA . GLU A 1 85 ? -8.429 -3.060 15.095 1.00 91.06 85 GLU A CA 1
ATOM 674 C C . GLU A 1 85 ? -9.779 -2.337 14.952 1.00 91.06 85 GLU A C 1
ATOM 676 O O . GLU A 1 85 ? -10.820 -2.980 14.839 1.00 91.06 85 GLU A O 1
ATOM 681 N N . SER A 1 86 ? -9.775 -1.002 14.886 1.00 92.56 86 SER A N 1
ATOM 682 C CA . SER A 1 86 ? -10.994 -0.194 14.743 1.00 92.56 86 SER A CA 1
ATOM 683 C C . SER A 1 86 ? -11.548 -0.125 13.316 1.00 92.56 86 SER A C 1
ATOM 685 O O . SER A 1 86 ? -12.597 0.482 13.097 1.00 92.56 86 SER A O 1
ATOM 687 N N . THR A 1 87 ? -10.864 -0.704 12.330 1.00 95.44 87 THR A N 1
ATOM 688 C CA . THR A 1 87 ? -11.278 -0.643 10.924 1.00 95.44 87 THR A CA 1
ATOM 689 C C . THR A 1 87 ? -12.284 -1.741 10.603 1.00 95.44 87 THR A C 1
ATOM 691 O O . THR A 1 87 ? -12.004 -2.901 10.904 1.00 95.44 87 THR A O 1
ATOM 694 N N . PRO A 1 88 ? -13.414 -1.440 9.932 1.00 97.12 88 PRO A N 1
ATOM 695 C CA . PRO A 1 88 ? -14.363 -2.462 9.498 1.00 97.12 88 PRO A CA 1
ATOM 696 C C . PRO A 1 88 ? -13.688 -3.578 8.693 1.00 97.12 88 PRO A C 1
ATOM 698 O O . PRO A 1 88 ? -12.868 -3.307 7.813 1.00 97.12 88 PRO A O 1
ATOM 701 N N . LEU A 1 89 ? -14.049 -4.833 8.964 1.00 96.81 89 LEU A N 1
ATOM 702 C CA . LEU A 1 89 ? -13.390 -6.005 8.380 1.00 96.81 89 LEU A CA 1
ATOM 703 C C . LEU A 1 89 ? -13.457 -6.012 6.846 1.00 96.81 89 LEU A C 1
ATOM 705 O O . LEU A 1 89 ? -12.515 -6.430 6.178 1.00 96.81 89 LEU A O 1
ATOM 709 N N . GLU A 1 90 ? -14.559 -5.537 6.275 1.00 96.88 90 GLU A N 1
ATOM 710 C CA . GLU A 1 90 ? -14.747 -5.399 4.831 1.00 96.88 90 GLU A CA 1
ATOM 711 C C . GLU A 1 90 ? -13.746 -4.408 4.228 1.00 96.88 90 GLU A C 1
ATOM 713 O O . GLU A 1 90 ? -13.189 -4.667 3.163 1.00 96.88 90 GLU A O 1
ATOM 718 N N . TYR A 1 91 ? -13.465 -3.310 4.932 1.00 97.19 91 TYR A N 1
ATOM 719 C CA . TYR A 1 91 ? -12.480 -2.317 4.510 1.00 97.19 91 TYR A CA 1
ATOM 720 C C . TYR A 1 91 ? -11.053 -2.865 4.638 1.00 97.19 91 TYR A C 1
ATOM 722 O O . TYR A 1 91 ? -10.232 -2.650 3.748 1.00 97.19 91 TYR A O 1
ATOM 730 N N . GLN A 1 92 ? -10.778 -3.645 5.694 1.00 96.94 92 GLN A N 1
ATOM 731 C CA . GLN A 1 92 ? -9.501 -4.351 5.839 1.00 96.94 92 GLN A CA 1
ATOM 732 C C . GLN A 1 92 ? -9.241 -5.306 4.676 1.00 96.94 92 GLN A C 1
ATOM 734 O O . GLN A 1 92 ? -8.189 -5.255 4.040 1.00 96.94 92 GLN A O 1
ATOM 739 N N . LYS A 1 93 ? -10.235 -6.137 4.351 1.00 96.56 93 LYS A N 1
ATOM 740 C CA . LYS A 1 93 ? -10.165 -7.059 3.214 1.00 96.56 93 LYS A CA 1
ATOM 741 C C . LYS A 1 93 ? -9.940 -6.317 1.900 1.00 96.56 93 LYS A C 1
ATOM 743 O O . LYS A 1 93 ? -9.156 -6.793 1.087 1.00 96.56 93 LYS A O 1
ATOM 748 N N . LEU A 1 94 ? -10.590 -5.168 1.703 1.00 96.69 94 LEU A N 1
ATOM 749 C CA . LEU A 1 94 ? -10.452 -4.367 0.488 1.00 96.69 94 LEU A CA 1
ATOM 750 C C . LEU A 1 94 ? -9.004 -3.916 0.265 1.00 96.69 94 LEU A C 1
ATOM 752 O O . LEU A 1 94 ? -8.421 -4.260 -0.761 1.00 96.69 94 LEU A O 1
ATOM 756 N N . TYR A 1 95 ? -8.399 -3.196 1.218 1.00 96.38 95 TYR A N 1
ATOM 757 C CA . TYR A 1 95 ? -7.027 -2.713 1.021 1.00 96.38 95 TYR A CA 1
ATOM 758 C C . TYR A 1 95 ? -6.020 -3.867 0.954 1.00 96.38 95 TYR A C 1
ATOM 760 O O . TYR A 1 95 ? -5.041 -3.793 0.212 1.00 96.38 95 TYR A O 1
ATOM 768 N N . GLN A 1 96 ? -6.287 -4.973 1.662 1.00 95.81 96 GLN A N 1
ATOM 769 C CA . GLN A 1 96 ? -5.450 -6.164 1.581 1.00 95.81 96 GLN A CA 1
ATOM 770 C C . GLN A 1 96 ? -5.510 -6.799 0.195 1.00 95.81 96 GLN A C 1
ATOM 772 O O . GLN A 1 96 ? -4.470 -7.155 -0.345 1.00 95.81 96 GLN A O 1
ATOM 777 N N . GLN A 1 97 ? -6.689 -6.922 -0.410 1.00 95.94 97 GLN A N 1
ATOM 778 C CA . GLN A 1 97 ? -6.822 -7.443 -1.773 1.00 95.94 97 GLN A CA 1
ATOM 779 C C . GLN A 1 97 ? -6.107 -6.555 -2.795 1.00 95.94 97 GLN A C 1
ATOM 781 O O . GLN A 1 97 ? -5.491 -7.071 -3.722 1.00 95.94 97 GLN A O 1
ATOM 786 N N . CYS A 1 98 ? -6.138 -5.235 -2.601 1.00 95.69 98 CYS A N 1
ATOM 787 C CA . CYS A 1 98 ? -5.466 -4.286 -3.480 1.00 95.69 98 CYS A CA 1
ATOM 788 C C . CYS A 1 98 ? -3.944 -4.518 -3.572 1.00 95.69 98 CYS A C 1
ATOM 790 O O . CYS A 1 98 ? -3.406 -4.538 -4.675 1.00 95.69 98 CYS A O 1
ATOM 792 N N . TRP A 1 99 ? -3.245 -4.748 -2.453 1.00 93.00 99 TRP A N 1
ATOM 793 C CA . TRP A 1 99 ? -1.774 -4.873 -2.441 1.00 93.00 99 TRP A CA 1
ATOM 794 C C . TRP A 1 99 ? -1.222 -6.314 -2.430 1.00 93.00 99 TRP A C 1
ATOM 796 O O . TRP A 1 99 ? -0.010 -6.500 -2.263 1.00 93.00 99 TRP A O 1
ATOM 806 N N . HIS A 1 100 ? -2.102 -7.321 -2.533 1.00 86.25 100 HIS A N 1
ATOM 807 C CA . HIS A 1 100 ? -1.764 -8.750 -2.678 1.00 86.25 100 HIS A CA 1
ATOM 808 C C . HIS A 1 100 ? -1.964 -9.274 -4.119 1.00 86.25 100 HIS A C 1
ATOM 810 O O . HIS A 1 100 ? -1.821 -10.478 -4.341 1.00 86.25 100 HIS A O 1
ATOM 816 N N . ASN A 1 101 ? -2.316 -8.399 -5.070 1.00 64.06 101 ASN A N 1
ATOM 817 C CA . ASN A 1 101 ? -2.505 -8.731 -6.491 1.00 64.06 101 ASN A CA 1
ATOM 818 C C . ASN A 1 101 ? -1.195 -8.933 -7.272 1.00 64.06 101 ASN A C 1
ATOM 820 O O . ASN A 1 101 ? -0.150 -8.382 -6.859 1.00 64.06 101 ASN A O 1
#

Radius of gyration: 13.48 Å; chains: 1; bounding box: 32×26×32 Å

pLDDT: mean 83.89, std 14.8, range [48.91, 97.19]

Foldseek 3Di:
DDDDCVVVDQVLPPVDLDLLCLLLAQLVCLVPVPDGDDVLSVLQSVLLVLVCVVVVDRFPCPQDPPDSVRSSVCVNVPNGDDDDPPDPPVSVVSSVVSNVD

Secondary structure (DSSP, 8-state):
-----TT-S-GGG---S-HHHHTTS-HHHHH-TTSPP-HHHHHHHHHHHHHHHHHTS-TTTTS-TT-HHHHHHHHHTT--PPPPTTS-HHHHHHHHHHHT-

InterPro domains:
  IPR000719 Protein kinase domain [PS50011] (1-101)
  IPR001245 Serine-threonine/tyrosine-protein kinase, catalytic domain [PF07714] (2-100)
  IPR011009 Protein kinase-like domain superfamily [SSF56112] (2-100)
  IPR050167 Serine/threonine-protein kinase [PTHR23257] (2-100)